Protein AF-A0A370DW30-F1 (afdb_monomer_lite)

Sequence (148 aa):
MGHLALRTNNAAFVLSELLGAKDVHIAKQKVEATVPLAAPVSGVTETQFETVARLHNLFQTHASGRGSFAMAAIYAGLVNEGSMLIKKSQGDAKFPRLSYNHWVSIEKFDLTTNNVELLIWTWAKFWRVRVDKNVFLSYVQDVIFGHF

Structure (mmCIF, N/CA/C/O backbone):
data_AF-A0A370DW30-F1
#
_entry.id   AF-A0A370DW30-F1
#
loop_
_atom_site.group_PDB
_atom_site.id
_atom_site.type_symbol
_atom_site.label_atom_id
_atom_site.label_alt_id
_atom_site.label_comp_id
_atom_site.label_asym_id
_atom_site.label_entity_id
_atom_site.label_seq_id
_atom_site.pdbx_PDB_ins_code
_atom_site.Cartn_x
_atom_site.Cartn_y
_atom_site.Cartn_z
_atom_site.occupancy
_atom_site.B_iso_or_equiv
_atom_site.auth_seq_id
_atom_site.auth_comp_id
_atom_site.auth_asym_id
_atom_site.auth_atom_id
_atom_site.pdbx_PDB_model_num
ATOM 1 N N . MET A 1 1 ? -9.392 9.488 -20.873 1.00 33.97 1 MET A N 1
ATOM 2 C CA . MET A 1 1 ? -8.675 9.424 -19.577 1.00 33.97 1 MET A CA 1
ATOM 3 C C . MET A 1 1 ? -9.648 9.261 -18.390 1.00 33.97 1 MET A C 1
ATOM 5 O O . MET A 1 1 ? -9.493 9.939 -17.390 1.00 33.97 1 MET A O 1
ATOM 9 N N . GLY A 1 2 ? -10.646 8.363 -18.466 1.00 32.75 2 GLY A N 1
ATOM 10 C CA . GLY A 1 2 ? -11.715 8.246 -17.448 1.00 32.75 2 GLY A CA 1
ATOM 11 C C . GLY A 1 2 ? -11.771 6.916 -16.683 1.00 32.75 2 GLY A C 1
ATOM 12 O O . GLY A 1 2 ? -12.708 6.685 -15.935 1.00 32.75 2 GLY A O 1
ATOM 13 N N . HIS A 1 3 ? -10.800 6.015 -16.868 1.00 43.47 3 HIS A N 1
ATOM 14 C CA . HIS A 1 3 ? -10.917 4.619 -16.413 1.00 43.47 3 HIS A CA 1
ATOM 15 C C . HIS A 1 3 ? -10.172 4.284 -15.117 1.00 43.47 3 HIS A C 1
ATOM 17 O O . HIS A 1 3 ? -10.233 3.138 -14.687 1.00 43.47 3 HIS A O 1
ATOM 23 N N . LEU A 1 4 ? -9.429 5.221 -14.520 1.00 47.34 4 LEU A N 1
ATOM 24 C CA . LEU A 1 4 ? -8.482 4.891 -13.449 1.00 47.34 4 LEU A CA 1
ATOM 25 C C . LEU A 1 4 ? -9.073 4.977 -12.054 1.00 47.34 4 LEU A C 1
ATOM 27 O O . LEU A 1 4 ? -8.997 4.009 -11.315 1.00 47.34 4 LEU A O 1
ATOM 31 N N . ALA A 1 5 ? -9.731 6.071 -11.706 1.00 44.62 5 ALA A N 1
ATOM 32 C CA . ALA A 1 5 ? -10.282 6.190 -10.363 1.00 44.62 5 ALA A CA 1
ATOM 33 C C . ALA A 1 5 ? -11.663 5.513 -10.206 1.00 44.62 5 ALA A C 1
ATOM 35 O O . ALA A 1 5 ? -12.078 5.219 -9.090 1.00 44.62 5 ALA A O 1
ATOM 36 N N . LEU A 1 6 ? -12.273 5.066 -11.317 1.00 49.78 6 LEU A N 1
ATOM 37 C CA . LEU A 1 6 ? -13.244 3.963 -11.282 1.00 49.78 6 LEU A CA 1
ATOM 38 C C . LEU A 1 6 ? -12.614 2.672 -10.720 1.00 49.78 6 LEU A C 1
ATOM 40 O O . LEU A 1 6 ? -13.305 1.913 -10.061 1.00 49.78 6 LEU A O 1
ATOM 44 N N . ARG A 1 7 ? -11.309 2.409 -10.915 1.00 68.12 7 ARG A N 1
ATOM 45 C CA . ARG A 1 7 ? -10.660 1.179 -10.413 1.00 68.12 7 ARG A CA 1
ATOM 46 C C . ARG A 1 7 ? -10.389 1.215 -8.914 1.00 68.12 7 ARG A C 1
ATOM 48 O O . ARG A 1 7 ? -10.607 0.194 -8.278 1.00 68.12 7 ARG A O 1
ATOM 55 N N . THR A 1 8 ? -9.938 2.339 -8.355 1.00 75.75 8 THR A N 1
ATOM 56 C CA . THR A 1 8 ? -9.682 2.471 -6.904 1.00 75.75 8 THR A CA 1
ATOM 57 C C . THR A 1 8 ? -10.975 2.331 -6.112 1.00 75.75 8 THR A C 1
ATOM 59 O O . THR A 1 8 ? -11.050 1.511 -5.202 1.00 75.75 8 THR A O 1
ATOM 62 N N . ASN A 1 9 ? -12.028 3.035 -6.529 1.00 73.31 9 ASN A N 1
ATOM 63 C CA . ASN A 1 9 ? -13.334 2.919 -5.892 1.00 73.31 9 ASN A CA 1
ATOM 64 C C . ASN A 1 9 ? -13.953 1.525 -6.070 1.00 73.31 9 ASN A C 1
ATOM 66 O O . ASN A 1 9 ? -14.485 0.976 -5.112 1.00 73.31 9 ASN A O 1
ATOM 70 N N . ASN A 1 10 ? -13.841 0.914 -7.257 1.00 77.00 10 ASN A N 1
ATOM 71 C CA . ASN A 1 10 ? -14.325 -0.454 -7.460 1.00 77.00 10 ASN A CA 1
ATOM 72 C C . ASN A 1 10 ? -13.538 -1.467 -6.621 1.00 77.00 10 ASN A C 1
ATOM 74 O O . ASN A 1 10 ? -14.132 -2.399 -6.096 1.00 77.00 10 ASN A O 1
ATOM 78 N N . ALA A 1 11 ? -12.220 -1.303 -6.479 1.00 80.38 11 ALA A N 1
ATOM 79 C CA . ALA A 1 11 ? -11.411 -2.173 -5.629 1.00 80.38 11 ALA A CA 1
ATOM 80 C C . ALA A 1 11 ? -11.811 -2.028 -4.155 1.00 80.38 11 ALA A C 1
ATOM 82 O O . ALA A 1 11 ? -12.009 -3.038 -3.488 1.00 80.38 11 ALA A O 1
ATOM 83 N N . ALA A 1 12 ? -12.005 -0.796 -3.674 1.00 81.56 12 ALA A N 1
ATOM 84 C CA . ALA A 1 12 ? -12.498 -0.539 -2.323 1.00 81.56 12 ALA A CA 1
ATOM 85 C C . ALA A 1 12 ? -13.885 -1.163 -2.093 1.00 81.56 12 ALA A C 1
ATOM 87 O O . ALA A 1 12 ? -14.073 -1.858 -1.101 1.00 81.56 12 ALA A O 1
ATOM 88 N N . PHE A 1 13 ? -14.809 -1.006 -3.048 1.00 80.88 13 PHE A N 1
ATOM 89 C CA . PHE A 1 13 ? -16.136 -1.626 -3.010 1.00 80.88 13 PHE A CA 1
ATOM 90 C C . PHE A 1 13 ? -16.068 -3.157 -2.987 1.00 80.88 13 PHE A C 1
ATOM 92 O O . PHE A 1 13 ? -16.753 -3.794 -2.199 1.00 80.88 13 PHE A O 1
ATOM 99 N N . VAL A 1 14 ? -15.241 -3.775 -3.837 1.00 82.75 14 VAL A N 1
ATOM 100 C CA . VAL A 1 14 ? -15.070 -5.237 -3.843 1.00 82.75 14 VAL A CA 1
ATOM 101 C C . VAL A 1 14 ? -14.538 -5.711 -2.491 1.00 82.75 14 VAL A C 1
ATOM 103 O O . VAL A 1 14 ? -15.033 -6.699 -1.956 1.00 82.75 14 VAL A O 1
ATOM 106 N N . LEU A 1 15 ? -13.558 -5.004 -1.925 1.00 84.62 15 LEU A N 1
ATOM 107 C CA . LEU A 1 15 ? -12.998 -5.332 -0.618 1.00 84.62 15 LEU A CA 1
ATOM 108 C C . LEU A 1 15 ? -14.062 -5.231 0.482 1.00 84.62 15 LEU A C 1
ATOM 110 O O . LEU A 1 15 ? -14.205 -6.186 1.240 1.00 84.62 15 LEU A O 1
ATOM 114 N N . SER A 1 16 ? -14.822 -4.134 0.550 1.00 86.25 16 SER A N 1
ATOM 115 C CA . SER A 1 16 ? -15.817 -3.940 1.611 1.00 86.25 16 SER A CA 1
ATOM 116 C C . SER A 1 16 ? -17.074 -4.785 1.413 1.00 86.25 16 SER A C 1
ATOM 118 O O . SER A 1 16 ? -17.407 -5.611 2.258 1.00 86.25 16 SER A O 1
ATOM 120 N N . GLU A 1 17 ? -17.751 -4.628 0.278 1.00 85.12 17 GLU A N 1
ATOM 121 C CA . GLU A 1 17 ? -19.101 -5.156 0.071 1.00 85.12 17 GLU A CA 1
ATOM 122 C C . GLU A 1 17 ? -19.111 -6.625 -0.340 1.00 85.12 17 GLU A C 1
ATOM 124 O O . GLU A 1 17 ? -20.051 -7.348 -0.017 1.00 85.12 17 GLU A O 1
ATOM 129 N N . LEU A 1 18 ? -18.089 -7.083 -1.072 1.00 84.81 18 LEU A N 1
ATOM 130 C CA . LEU A 1 18 ? -18.056 -8.461 -1.575 1.00 84.81 18 LEU A CA 1
ATOM 131 C C . LEU A 1 18 ? -17.189 -9.378 -0.716 1.00 84.81 18 LEU A C 1
ATOM 133 O O . LEU A 1 18 ? -17.524 -10.549 -0.551 1.00 84.81 18 LEU A O 1
ATOM 137 N N . LEU A 1 19 ? -16.071 -8.867 -0.196 1.00 86.00 19 LEU A N 1
ATOM 138 C CA . LEU A 1 19 ? -15.117 -9.655 0.587 1.00 86.00 19 LEU A CA 1
ATOM 139 C C . LEU A 1 19 ? -15.231 -9.417 2.100 1.00 86.00 19 LEU A C 1
ATOM 141 O O . LEU A 1 19 ? -14.585 -10.129 2.866 1.00 86.00 19 LEU A O 1
ATOM 145 N N . GLY A 1 20 ? -16.068 -8.470 2.536 1.00 86.94 20 GLY A N 1
ATOM 146 C CA . GLY A 1 20 ? -16.366 -8.231 3.949 1.00 86.94 20 GLY A CA 1
ATOM 147 C C . GLY A 1 20 ? -15.270 -7.493 4.717 1.00 86.94 20 GLY A C 1
ATOM 148 O O . GLY A 1 20 ? -15.261 -7.551 5.947 1.00 86.94 20 GLY A O 1
ATOM 149 N N . ALA A 1 21 ? -14.350 -6.816 4.023 1.00 86.62 21 ALA A N 1
ATOM 150 C CA . ALA A 1 21 ? -13.361 -5.968 4.672 1.00 86.62 21 ALA A CA 1
ATOM 151 C C . ALA A 1 21 ? -14.042 -4.793 5.383 1.00 86.62 21 ALA A C 1
ATOM 153 O O . ALA A 1 21 ? -14.978 -4.175 4.873 1.00 86.62 21 ALA A O 1
ATOM 154 N N . LYS A 1 22 ? -13.533 -4.450 6.558 1.00 86.06 22 LYS A N 1
ATOM 155 C CA . LYS A 1 22 ? -14.004 -3.333 7.374 1.00 86.06 22 LYS A CA 1
ATOM 156 C C . LYS A 1 22 ? -12.987 -2.204 7.362 1.00 86.06 22 LYS A C 1
ATOM 158 O O . LYS A 1 22 ? -11.807 -2.420 7.074 1.00 86.06 22 LYS A O 1
ATOM 163 N N . ASP A 1 23 ? -13.475 -1.005 7.674 1.00 83.75 23 ASP A N 1
ATOM 164 C CA . ASP A 1 23 ? -12.687 0.228 7.724 1.00 83.75 23 ASP A CA 1
ATOM 165 C C . ASP A 1 23 ? -11.804 0.388 6.477 1.00 83.75 23 ASP A C 1
ATOM 167 O O . ASP A 1 23 ? -10.595 0.601 6.550 1.00 83.75 23 ASP A O 1
ATOM 171 N N . VAL A 1 24 ? -12.414 0.217 5.298 1.00 84.31 24 VAL A N 1
ATOM 172 C CA . VAL A 1 24 ? -11.720 0.387 4.020 1.00 84.31 24 VAL A CA 1
ATOM 173 C C . VAL A 1 24 ? -11.519 1.876 3.758 1.00 84.31 24 VAL A C 1
ATOM 175 O O . VAL A 1 24 ? -12.468 2.646 3.604 1.00 84.31 24 VAL A O 1
ATOM 178 N N . HIS A 1 25 ? -10.259 2.276 3.674 1.00 86.19 25 HIS A N 1
ATOM 179 C CA . HIS A 1 25 ? -9.832 3.658 3.541 1.00 86.19 25 HIS A CA 1
ATOM 180 C C . HIS A 1 25 ? -8.928 3.833 2.325 1.00 86.19 25 HIS A C 1
ATOM 182 O O . HIS A 1 25 ? -8.080 2.988 2.029 1.00 86.19 25 HIS A O 1
ATOM 188 N N . ILE A 1 26 ? -9.088 4.967 1.642 1.00 86.69 26 ILE A N 1
ATOM 189 C CA . ILE A 1 26 ? -8.241 5.352 0.515 1.00 86.69 26 ILE A CA 1
ATOM 190 C C . ILE A 1 26 ? -7.318 6.485 0.963 1.00 86.69 26 ILE A C 1
ATOM 192 O O . ILE A 1 26 ? -7.765 7.554 1.380 1.00 86.69 26 ILE A O 1
ATOM 196 N N . ALA A 1 27 ? -6.014 6.277 0.828 1.00 86.31 27 ALA A N 1
ATOM 197 C CA . ALA A 1 27 ? -5.016 7.327 0.915 1.00 86.31 27 ALA A CA 1
ATOM 198 C C . ALA A 1 27 ? -4.512 7.665 -0.489 1.00 86.31 27 ALA A C 1
ATOM 200 O O . ALA A 1 27 ? -3.919 6.830 -1.170 1.00 86.31 27 ALA A O 1
ATOM 201 N N . LYS A 1 28 ? -4.742 8.900 -0.923 1.00 82.94 28 LYS A N 1
ATOM 202 C CA . LYS A 1 28 ? -4.260 9.426 -2.198 1.00 82.94 28 LYS A CA 1
ATOM 203 C C . LYS A 1 28 ? -2.914 10.089 -1.999 1.00 82.94 28 LYS A C 1
ATOM 205 O O . LYS A 1 28 ? -2.719 10.843 -1.040 1.00 82.94 28 LYS A O 1
ATOM 210 N N . GLN A 1 29 ? -1.980 9.845 -2.907 1.00 77.88 29 GLN A N 1
ATOM 211 C CA . GLN A 1 29 ? -0.743 10.601 -2.860 1.00 77.88 29 GLN A CA 1
ATOM 21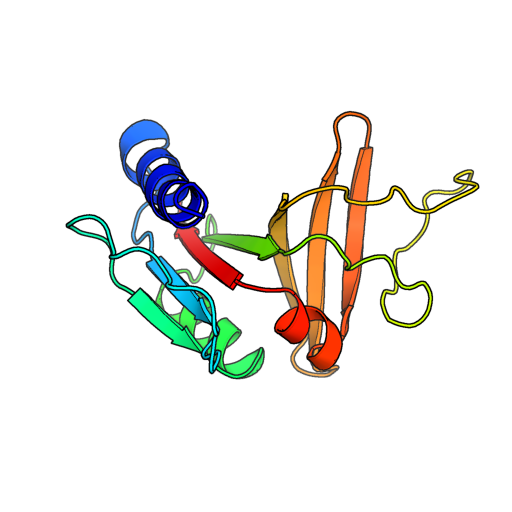2 C C . GLN A 1 29 ? -1.056 12.079 -3.129 1.00 77.88 29 GLN A C 1
ATOM 214 O O . GLN A 1 29 ? -1.788 12.419 -4.060 1.00 77.88 29 GLN A O 1
ATOM 219 N N . LYS A 1 30 ? -0.498 12.976 -2.314 1.00 72.62 30 LYS A N 1
ATOM 220 C CA . LYS A 1 30 ? -0.538 14.410 -2.582 1.00 72.62 30 LYS A CA 1
ATOM 221 C C . LYS A 1 30 ? 0.377 14.702 -3.771 1.00 72.62 30 LYS A C 1
ATOM 223 O O . LYS A 1 30 ? 1.574 14.912 -3.606 1.00 72.62 30 LYS A O 1
ATOM 228 N N . VAL A 1 31 ? -0.196 14.683 -4.967 1.00 62.03 31 VAL A N 1
ATOM 229 C CA . VAL A 1 31 ? 0.480 15.059 -6.211 1.00 62.03 31 VAL A CA 1
ATOM 230 C C . VAL A 1 31 ? -0.097 16.393 -6.682 1.00 62.03 31 VAL A C 1
ATOM 232 O O . VAL A 1 31 ? -1.314 16.573 -6.659 1.00 62.03 31 VAL A O 1
ATOM 235 N N . GLU A 1 32 ? 0.735 17.305 -7.189 1.00 53.50 32 GLU A N 1
ATOM 236 C CA . GLU A 1 32 ? 0.288 18.398 -8.076 1.00 53.50 32 GLU A CA 1
ATOM 237 C C . GLU A 1 32 ? -0.115 17.827 -9.457 1.00 53.50 32 GLU A C 1
ATOM 239 O O . GLU A 1 32 ? 0.407 18.218 -10.500 1.00 53.50 32 GLU A O 1
ATOM 244 N N . ALA A 1 33 ? -0.965 16.796 -9.487 1.00 44.25 33 ALA A N 1
ATOM 245 C CA . ALA A 1 33 ? -1.194 16.005 -10.691 1.00 44.25 33 ALA A CA 1
ATOM 246 C C . ALA A 1 33 ? -1.961 16.788 -11.767 1.00 44.25 33 ALA A C 1
ATOM 248 O O . ALA A 1 33 ? -3.032 17.340 -11.532 1.00 44.25 33 ALA A O 1
A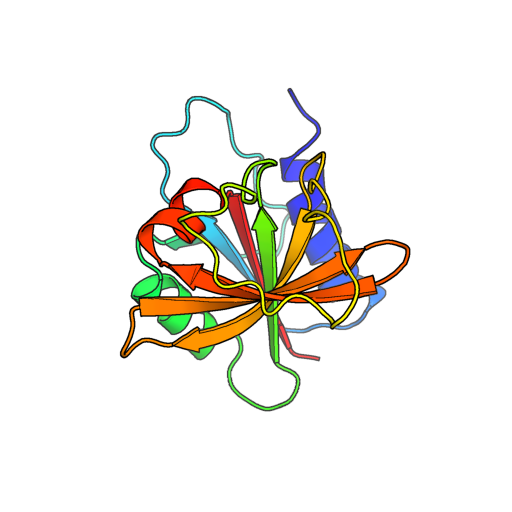TOM 249 N N . THR A 1 34 ? -1.447 16.713 -12.996 1.00 37.59 34 THR A N 1
ATOM 250 C CA . THR A 1 34 ? -2.063 17.181 -14.252 1.00 37.59 34 THR A CA 1
ATOM 251 C C . THR A 1 34 ? -3.216 16.284 -14.730 1.00 37.59 34 THR A C 1
ATOM 253 O O . THR A 1 34 ? -3.874 16.599 -15.720 1.00 37.59 34 THR A O 1
ATOM 256 N N . VAL A 1 35 ? -3.457 15.151 -14.057 1.00 39.81 35 VAL A N 1
ATOM 257 C CA . VAL A 1 35 ? -4.513 14.185 -14.390 1.00 39.81 35 VAL A CA 1
ATOM 258 C C . VAL A 1 35 ? -5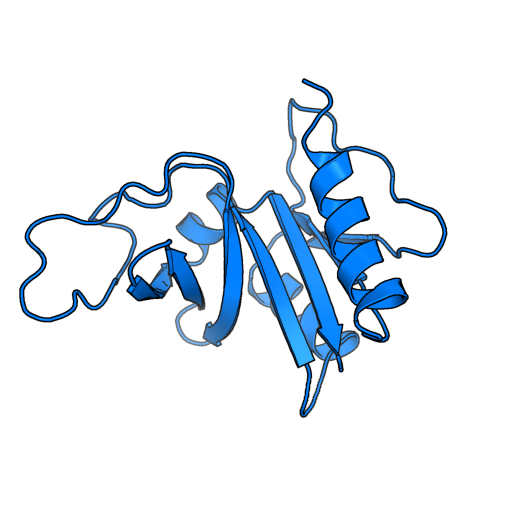.547 14.169 -13.261 1.00 39.81 35 VAL A C 1
ATOM 260 O O . VAL A 1 35 ? -5.179 13.890 -12.119 1.00 39.81 35 VAL A O 1
ATOM 263 N N . PRO A 1 36 ? -6.833 14.443 -13.549 1.00 40.75 36 PRO A N 1
ATOM 264 C CA . PRO A 1 36 ? -7.865 14.484 -12.525 1.00 40.75 36 PRO A CA 1
ATOM 265 C C . PRO A 1 36 ? -8.075 13.105 -11.892 1.00 40.75 36 PRO A C 1
ATOM 267 O O . PRO A 1 36 ? -8.351 12.110 -12.568 1.00 40.75 36 PRO A O 1
ATOM 270 N N . LEU A 1 37 ? -7.957 13.068 -10.568 1.00 46.22 37 LEU A N 1
ATOM 271 C CA . LEU A 1 37 ? -8.367 11.947 -9.728 1.00 46.22 37 LEU A CA 1
ATOM 272 C C . LEU A 1 37 ? -9.907 11.861 -9.772 1.00 46.22 37 LEU A C 1
ATOM 274 O O . LEU A 1 37 ? -10.564 12.900 -9.748 1.00 46.22 37 LEU A O 1
ATOM 278 N N . ALA A 1 38 ? -10.513 10.667 -9.843 1.00 48.53 38 ALA A N 1
ATOM 279 C CA . ALA A 1 38 ? -11.981 10.591 -9.729 1.00 48.53 38 ALA A CA 1
ATOM 280 C C . ALA A 1 38 ? -12.419 10.829 -8.285 1.00 48.53 38 ALA A C 1
ATOM 282 O O . ALA A 1 38 ? -11.659 10.606 -7.335 1.00 48.53 38 ALA A O 1
ATOM 283 N N . ALA A 1 39 ? -13.663 11.284 -8.166 1.00 50.47 39 ALA A N 1
ATOM 284 C CA . ALA A 1 39 ? -14.325 11.509 -6.897 1.00 50.47 39 ALA A CA 1
ATOM 285 C C . ALA A 1 39 ? -14.495 10.190 -6.115 1.00 50.47 39 ALA A C 1
ATOM 287 O O . ALA A 1 39 ? -14.685 9.141 -6.742 1.00 50.47 39 ALA A O 1
ATOM 288 N N . PRO A 1 40 ? -14.448 10.234 -4.775 1.00 51.53 40 PRO A N 1
ATOM 289 C CA . PRO A 1 40 ? -14.786 9.090 -3.936 1.00 51.53 40 PRO A CA 1
ATOM 290 C C . PRO A 1 40 ? -16.213 8.606 -4.200 1.00 51.53 40 PRO A C 1
ATOM 292 O O . PRO A 1 40 ? -17.117 9.405 -4.455 1.00 51.53 40 PRO A O 1
ATOM 295 N N . VAL A 1 41 ? -16.427 7.294 -4.105 1.00 53.94 41 VAL A N 1
ATOM 296 C CA . VAL A 1 41 ? -17.781 6.728 -3.998 1.00 53.94 41 VAL A CA 1
ATOM 297 C C . VAL A 1 41 ? -18.290 6.930 -2.566 1.00 53.94 41 VAL A C 1
ATOM 299 O O . VAL A 1 41 ? -17.508 6.977 -1.617 1.00 53.94 41 VAL A O 1
ATOM 302 N N . SER A 1 42 ? -19.607 7.089 -2.414 1.00 48.69 42 SER A N 1
ATOM 303 C CA . SER A 1 42 ? -20.256 7.318 -1.118 1.00 48.69 42 SER A CA 1
ATOM 304 C C . SER A 1 42 ? -19.846 6.260 -0.086 1.00 48.69 42 SER A C 1
ATOM 306 O O . SER A 1 42 ? -19.836 5.072 -0.395 1.00 48.69 42 SER A O 1
ATOM 308 N N . GLY A 1 43 ? -19.488 6.702 1.123 1.00 54.53 43 GLY A N 1
ATOM 309 C CA . GLY A 1 43 ? -19.021 5.842 2.219 1.00 54.53 43 GLY A CA 1
ATOM 310 C C . GLY A 1 43 ? -17.503 5.646 2.302 1.00 54.53 43 GLY A C 1
ATOM 311 O O . GLY A 1 43 ? -17.018 5.197 3.336 1.00 54.53 43 GLY A O 1
ATOM 312 N N . VAL A 1 44 ? -16.731 6.032 1.280 1.00 60.75 44 VAL A N 1
ATOM 313 C CA . VAL A 1 44 ? -15.268 5.904 1.309 1.00 60.75 44 VAL A CA 1
ATOM 314 C C . VAL A 1 44 ? -14.619 7.199 1.792 1.00 60.75 44 VAL A C 1
ATOM 316 O O . VAL A 1 44 ? -14.809 8.265 1.207 1.00 60.75 44 VAL A O 1
ATOM 319 N N . THR A 1 45 ? -13.830 7.108 2.865 1.00 65.56 45 THR A N 1
ATOM 320 C CA . THR A 1 45 ? -13.089 8.263 3.392 1.00 65.56 45 THR A CA 1
ATOM 321 C C . THR A 1 45 ? -11.742 8.376 2.685 1.00 65.56 45 THR A C 1
ATOM 323 O O . THR A 1 45 ? -10.961 7.420 2.682 1.00 65.56 45 THR A O 1
ATOM 326 N N . GLU A 1 46 ? -11.458 9.548 2.114 1.00 74.75 46 GLU A N 1
ATOM 327 C CA . GLU A 1 46 ? -10.187 9.838 1.447 1.00 74.75 46 GLU A CA 1
ATOM 328 C C . GLU A 1 46 ? -9.270 10.690 2.328 1.00 74.75 46 GLU A C 1
ATOM 330 O O . GLU A 1 46 ? -9.689 11.687 2.917 1.00 74.75 46 GLU A O 1
ATOM 335 N N . THR A 1 47 ? -7.991 10.325 2.377 1.00 81.06 47 THR A N 1
ATOM 336 C CA . THR A 1 47 ? -6.933 11.122 3.014 1.00 81.06 47 THR A CA 1
ATOM 337 C C . THR A 1 47 ? -5.784 11.347 2.043 1.00 81.06 47 THR A C 1
ATOM 339 O O . THR A 1 47 ? -5.608 10.588 1.095 1.00 81.06 47 THR A O 1
ATOM 342 N N . GLN A 1 48 ? -5.001 12.405 2.252 1.00 83.31 48 GLN A N 1
ATOM 343 C CA . GLN A 1 48 ? -3.796 12.656 1.463 1.00 83.31 48 GLN A CA 1
ATOM 344 C C . GLN A 1 48 ? -2.537 12.297 2.251 1.00 83.31 48 GLN A C 1
ATOM 346 O O . GLN A 1 48 ? -2.495 12.460 3.473 1.00 83.31 48 GLN A O 1
ATOM 351 N N . PHE A 1 49 ? -1.498 11.854 1.543 1.00 83.44 49 PHE A N 1
ATOM 352 C CA . PHE A 1 49 ? -0.169 11.641 2.115 1.00 83.44 49 PHE A CA 1
ATOM 353 C C . PHE A 1 49 ? 0.949 12.114 1.182 1.00 83.44 49 PHE A C 1
ATOM 355 O O . PHE A 1 49 ? 0.861 12.008 -0.039 1.00 83.44 49 PHE A O 1
ATOM 362 N N . GLU A 1 50 ? 2.031 12.599 1.779 1.00 83.19 50 GLU A N 1
ATOM 363 C CA . GLU A 1 50 ? 3.200 13.142 1.082 1.00 83.19 50 GLU A CA 1
ATOM 364 C C . GLU A 1 50 ? 4.502 12.383 1.393 1.00 83.19 50 GLU A C 1
ATOM 366 O O . GLU A 1 50 ? 5.496 12.532 0.687 1.00 83.19 50 GLU A O 1
ATOM 371 N N . THR A 1 51 ? 4.504 11.525 2.420 1.00 83.38 51 THR A N 1
ATOM 372 C CA . THR A 1 51 ? 5.655 10.683 2.785 1.00 83.38 51 THR A CA 1
ATOM 373 C C . THR A 1 51 ? 5.239 9.254 3.128 1.00 83.38 51 THR A C 1
ATOM 375 O O . THR A 1 51 ? 4.108 9.004 3.543 1.00 83.38 51 THR A O 1
ATOM 378 N N . VAL A 1 52 ? 6.185 8.311 3.034 1.00 83.12 52 VAL A N 1
ATOM 379 C CA . VAL A 1 52 ? 5.992 6.921 3.493 1.00 83.12 52 VAL A CA 1
ATOM 380 C C . VAL A 1 52 ? 5.678 6.863 4.991 1.00 83.12 52 VAL A C 1
ATOM 382 O O . VAL A 1 52 ? 4.832 6.080 5.400 1.00 83.12 52 VAL A O 1
ATOM 385 N N . ALA A 1 53 ? 6.298 7.719 5.810 1.00 86.38 53 ALA A N 1
ATOM 386 C CA . ALA A 1 53 ? 6.000 7.795 7.240 1.00 86.38 53 ALA A CA 1
ATOM 387 C C . ALA A 1 53 ? 4.557 8.261 7.497 1.00 86.38 53 ALA A C 1
ATOM 389 O O . ALA A 1 53 ? 3.863 7.687 8.334 1.00 86.38 53 ALA A O 1
ATOM 390 N N . ARG A 1 54 ? 4.073 9.257 6.740 1.00 88.19 54 ARG A N 1
ATOM 391 C CA . ARG A 1 54 ? 2.678 9.706 6.831 1.00 88.19 54 ARG A CA 1
ATOM 392 C C . ARG A 1 54 ? 1.710 8.612 6.387 1.00 88.19 54 ARG A C 1
ATOM 394 O O . ARG A 1 54 ? 0.733 8.371 7.087 1.00 88.19 54 ARG A O 1
ATOM 401 N N . LEU A 1 55 ? 2.015 7.922 5.287 1.00 88.38 55 LEU A N 1
ATOM 402 C CA . LEU A 1 55 ? 1.241 6.772 4.817 1.00 88.38 55 LEU A CA 1
ATOM 403 C C . LEU A 1 55 ? 1.198 5.647 5.859 1.00 88.38 55 LEU A C 1
ATOM 405 O O . LEU A 1 55 ? 0.130 5.121 6.146 1.00 88.38 55 LEU A O 1
ATOM 409 N N . HIS A 1 56 ? 2.337 5.312 6.466 1.00 90.06 56 HIS A N 1
ATOM 410 C CA . HIS A 1 56 ? 2.404 4.318 7.533 1.00 90.06 56 HIS A CA 1
ATOM 411 C C . HIS A 1 56 ? 1.557 4.727 8.743 1.00 90.06 56 HIS A C 1
ATOM 413 O O . HIS A 1 56 ? 0.833 3.904 9.290 1.00 90.06 56 HIS A O 1
ATOM 419 N N . ASN A 1 57 ? 1.597 5.998 9.148 1.00 91.62 57 ASN A N 1
ATOM 420 C CA . ASN A 1 57 ? 0.779 6.482 10.261 1.00 91.62 57 ASN A CA 1
ATOM 421 C C . ASN A 1 57 ? -0.721 6.386 9.954 1.00 91.62 57 ASN A C 1
ATOM 423 O O . ASN A 1 57 ? -1.491 5.989 10.825 1.00 91.62 57 ASN A O 1
ATOM 427 N N . LEU A 1 58 ? -1.133 6.699 8.721 1.00 89.69 58 LEU A N 1
ATOM 428 C CA . LEU A 1 58 ? -2.510 6.477 8.271 1.00 89.69 58 LEU A CA 1
ATOM 429 C C . LEU A 1 58 ? -2.870 4.988 8.337 1.00 89.69 58 LEU A C 1
ATOM 431 O O . LEU A 1 58 ? -3.877 4.639 8.945 1.00 89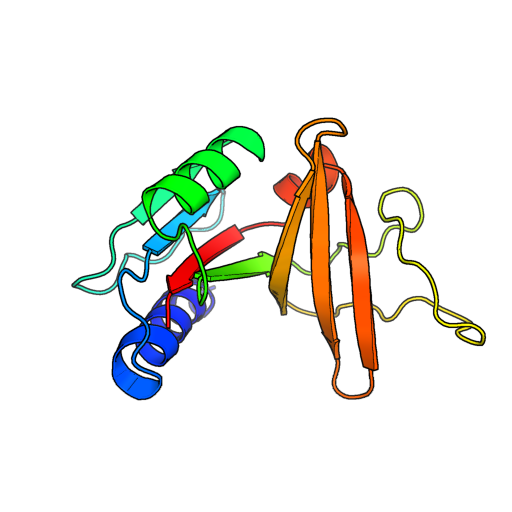.69 58 LEU A O 1
ATOM 435 N N . PHE A 1 59 ? -2.010 4.109 7.816 1.00 89.75 59 PHE A N 1
ATOM 436 C CA . PHE A 1 59 ? -2.211 2.662 7.897 1.00 89.75 59 PHE A CA 1
ATOM 437 C C . PHE A 1 59 ? -2.393 2.183 9.346 1.00 89.75 59 PHE A C 1
ATOM 439 O O . PHE A 1 59 ? -3.361 1.496 9.640 1.00 89.75 59 PHE A O 1
ATOM 446 N N . GLN A 1 60 ? -1.535 2.605 10.279 1.00 90.75 60 GLN A N 1
ATOM 447 C CA . GLN A 1 60 ? -1.663 2.233 11.696 1.00 90.75 60 GLN A CA 1
ATOM 448 C C . GLN A 1 60 ? -2.934 2.785 12.355 1.00 90.75 60 GLN A C 1
ATOM 450 O O . GLN A 1 60 ? -3.498 2.146 13.240 1.00 90.75 60 GLN A O 1
ATOM 455 N N . THR A 1 61 ? -3.388 3.963 11.929 1.00 89.19 61 THR A N 1
ATOM 456 C CA . THR A 1 61 ? -4.593 4.604 12.478 1.00 89.19 61 THR A CA 1
ATOM 457 C C . THR A 1 61 ? -5.860 3.857 12.072 1.00 89.19 61 THR A C 1
ATOM 459 O O . THR A 1 61 ? -6.790 3.748 12.863 1.00 89.19 61 THR A O 1
ATOM 462 N N . HIS A 1 62 ? -5.888 3.346 10.844 1.00 83.81 62 HIS A N 1
ATOM 463 C CA . HIS A 1 62 ? -7.098 2.821 10.213 1.00 83.81 62 HIS A CA 1
ATOM 464 C C . HIS A 1 62 ? -7.124 1.294 10.075 1.00 83.81 62 HIS A C 1
ATOM 466 O O . HIS A 1 62 ? -8.185 0.705 9.912 1.00 83.81 62 HIS A O 1
ATOM 472 N N . ALA A 1 63 ? -5.963 0.646 10.115 1.00 83.56 63 ALA A N 1
ATOM 473 C CA . ALA A 1 63 ? -5.804 -0.779 9.867 1.00 83.56 63 ALA A CA 1
ATOM 474 C C . ALA A 1 63 ? -4.630 -1.343 10.690 1.00 83.56 63 ALA A C 1
ATOM 476 O O . ALA A 1 63 ? -3.668 -1.883 10.142 1.00 83.56 63 ALA A O 1
ATOM 477 N N . SER A 1 64 ? -4.694 -1.258 12.023 1.00 79.69 64 SER A N 1
ATOM 478 C CA . SER A 1 64 ? -3.717 -1.916 12.908 1.00 79.69 64 SER A CA 1
ATOM 479 C C . SER A 1 64 ? -4.183 -3.304 13.361 1.00 79.69 64 SER A C 1
ATOM 481 O O . SER A 1 64 ? -5.357 -3.530 13.636 1.00 79.69 64 SER A O 1
ATOM 483 N N . GLY A 1 65 ? -3.237 -4.242 13.468 1.00 80.75 65 GLY A N 1
ATOM 484 C CA . GLY A 1 65 ? -3.484 -5.575 14.019 1.00 80.75 65 GLY A CA 1
ATOM 485 C C . GLY A 1 65 ? -3.497 -6.709 12.993 1.00 80.75 65 GLY A C 1
ATOM 486 O O . GLY A 1 65 ? -2.999 -6.600 11.873 1.00 80.75 65 GLY A O 1
ATOM 487 N N . ARG A 1 66 ? -3.992 -7.868 13.432 1.00 83.25 66 ARG A N 1
ATOM 488 C CA . ARG A 1 66 ? -4.064 -9.083 12.613 1.00 83.25 66 ARG A CA 1
ATOM 489 C C . ARG A 1 66 ? -5.228 -8.961 11.629 1.00 83.25 66 ARG A C 1
ATOM 491 O O . ARG A 1 66 ? -6.315 -8.599 12.046 1.00 83.25 66 ARG A O 1
ATOM 498 N N . GLY A 1 67 ? -5.001 -9.322 10.366 1.00 85.00 67 GLY A N 1
ATOM 499 C CA . GLY A 1 67 ? -6.019 -9.227 9.308 1.00 85.00 67 GLY A CA 1
ATOM 500 C C . GLY A 1 67 ? -5.970 -7.919 8.514 1.00 85.00 67 GLY A C 1
ATOM 501 O O . GLY A 1 67 ? -6.646 -7.809 7.494 1.00 85.00 67 GLY A O 1
ATOM 502 N N . SER A 1 68 ? -5.135 -6.960 8.925 1.00 91.19 68 SER A N 1
ATOM 503 C CA . SER A 1 68 ? -4.910 -5.720 8.186 1.00 91.19 68 SER A CA 1
ATOM 504 C C . SER A 1 68 ? -4.198 -5.944 6.856 1.00 91.19 68 SER A C 1
ATOM 506 O O . SER A 1 68 ? -3.274 -6.754 6.760 1.00 91.19 68 SER A O 1
ATOM 508 N N . PHE A 1 69 ? -4.568 -5.157 5.850 1.00 90.81 69 PHE A N 1
ATOM 509 C CA . PHE A 1 69 ? -3.921 -5.147 4.544 1.00 90.81 69 PHE A CA 1
ATOM 510 C C . PHE A 1 69 ? -3.711 -3.722 4.037 1.00 90.81 69 PHE A C 1
ATOM 512 O O . PHE A 1 69 ? -4.459 -2.802 4.369 1.00 90.81 69 PHE A O 1
ATOM 519 N N . ALA A 1 70 ? -2.713 -3.559 3.173 1.00 90.19 70 ALA A N 1
ATOM 520 C CA . ALA A 1 70 ? -2.527 -2.363 2.369 1.00 90.19 70 ALA A CA 1
ATOM 521 C C . ALA A 1 70 ? -2.207 -2.758 0.923 1.00 90.19 70 ALA A C 1
ATOM 523 O O . ALA A 1 70 ? -1.419 -3.672 0.671 1.00 90.19 70 ALA A O 1
ATOM 524 N N . MET A 1 71 ? -2.821 -2.071 -0.034 1.00 88.06 71 MET A N 1
ATOM 525 C CA . MET A 1 71 ? -2.638 -2.288 -1.465 1.00 88.06 71 MET A CA 1
ATOM 526 C C . MET A 1 71 ? -2.391 -0.957 -2.163 1.00 88.06 71 MET A C 1
ATOM 528 O O . MET A 1 71 ? -3.182 -0.033 -2.020 1.00 88.06 71 MET A O 1
ATOM 532 N N . ALA A 1 72 ? -1.314 -0.858 -2.936 1.00 82.88 72 ALA A N 1
ATOM 533 C CA . ALA A 1 72 ? -0.998 0.332 -3.716 1.00 82.88 72 ALA A CA 1
ATOM 534 C C . ALA A 1 72 ? -1.351 0.134 -5.189 1.00 82.88 72 ALA A C 1
ATOM 536 O O . ALA A 1 72 ? -0.992 -0.882 -5.789 1.00 82.88 72 ALA A O 1
ATOM 537 N N . ALA A 1 73 ? -1.988 1.141 -5.778 1.00 79.62 73 ALA A N 1
ATOM 538 C CA . ALA A 1 73 ? -2.046 1.319 -7.216 1.00 79.62 73 ALA A CA 1
ATOM 539 C C . ALA A 1 73 ? -0.745 1.984 -7.667 1.00 79.62 73 ALA A C 1
ATOM 541 O O . ALA A 1 73 ? -0.490 3.150 -7.354 1.00 79.62 73 ALA A O 1
ATOM 542 N N . ILE A 1 74 ? 0.075 1.237 -8.402 1.00 73.88 74 ILE A N 1
ATOM 543 C CA . ILE A 1 74 ? 1.342 1.729 -8.945 1.00 73.88 74 ILE A CA 1
ATOM 544 C C . ILE A 1 74 ? 1.232 1.981 -10.452 1.00 73.88 74 ILE A C 1
ATOM 546 O O . ILE A 1 74 ? 0.693 1.153 -11.193 1.00 73.88 74 ILE A O 1
ATOM 550 N N . TYR A 1 75 ? 1.763 3.111 -10.915 1.00 67.62 75 TYR A N 1
ATOM 551 C CA . TYR A 1 75 ? 1.944 3.402 -12.333 1.00 67.62 75 TYR A CA 1
ATOM 552 C C . TYR A 1 75 ? 3.050 2.522 -12.925 1.00 67.62 75 TYR A C 1
ATOM 554 O O . TYR A 1 75 ? 4.053 2.218 -12.275 1.00 67.62 75 TYR A O 1
ATOM 562 N N . ALA A 1 76 ? 2.865 2.109 -14.181 1.00 52.53 76 ALA A N 1
ATOM 563 C CA . ALA A 1 76 ? 3.854 1.323 -14.914 1.00 52.53 76 ALA A CA 1
ATOM 564 C C . ALA A 1 76 ? 5.222 2.032 -14.900 1.00 52.53 76 ALA A C 1
ATOM 566 O O . ALA A 1 76 ? 5.323 3.162 -15.369 1.00 52.53 76 ALA A O 1
ATOM 567 N N . GLY A 1 77 ? 6.274 1.383 -14.383 1.00 56.16 77 GLY A N 1
ATOM 568 C CA . GLY A 1 77 ? 7.614 1.991 -14.388 1.00 56.16 77 GLY A CA 1
ATOM 569 C C . GLY A 1 77 ? 8.557 1.667 -13.233 1.00 56.16 77 GLY A C 1
ATOM 570 O O . GLY A 1 77 ? 9.706 2.085 -13.285 1.00 56.16 77 GLY A O 1
ATOM 571 N N . LEU A 1 78 ? 8.156 0.869 -12.240 1.00 56.03 78 LEU A N 1
ATOM 572 C CA . LEU A 1 78 ? 9.043 0.499 -11.122 1.00 56.03 78 LEU A CA 1
ATOM 573 C C . LEU A 1 78 ? 10.335 -0.250 -11.535 1.00 56.03 78 LEU A C 1
ATOM 575 O O . LEU A 1 78 ? 11.264 -0.382 -10.744 1.00 56.03 78 LEU A O 1
ATOM 579 N N . VAL A 1 79 ? 10.433 -0.730 -12.777 1.00 51.12 79 VAL A N 1
ATOM 580 C CA . VAL A 1 79 ? 11.524 -1.589 -13.267 1.00 51.12 79 VAL A CA 1
ATOM 581 C C . VAL A 1 79 ? 12.706 -0.771 -13.795 1.00 51.12 79 VAL A C 1
ATOM 583 O O . VAL A 1 79 ? 13.104 -0.923 -14.948 1.00 51.12 79 VAL A O 1
ATOM 586 N N . ASN A 1 80 ? 13.271 0.104 -12.964 1.00 51.56 80 ASN A N 1
ATOM 587 C CA . ASN A 1 80 ? 14.616 0.619 -13.208 1.00 51.56 80 ASN A CA 1
ATOM 588 C C . ASN A 1 80 ? 15.576 -0.103 -12.254 1.00 51.56 80 ASN A C 1
ATOM 590 O O . ASN A 1 80 ? 15.398 -0.064 -11.036 1.00 51.56 80 ASN A O 1
ATOM 594 N N . GLU A 1 81 ? 16.552 -0.825 -12.809 1.00 49.88 81 GLU A N 1
ATOM 595 C CA . GLU A 1 81 ? 17.370 -1.817 -12.086 1.00 49.88 81 GLU A CA 1
ATOM 596 C C . GLU A 1 81 ? 18.201 -1.227 -10.929 1.00 49.88 81 GLU A C 1
ATOM 598 O O . GLU A 1 81 ? 18.663 -1.975 -10.073 1.00 49.88 81 GLU A O 1
ATOM 603 N N . GLY A 1 82 ? 18.354 0.101 -10.859 1.00 51.31 82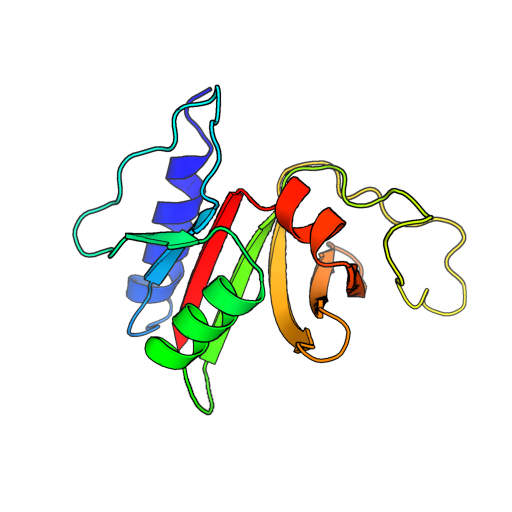 GLY A N 1
ATOM 604 C CA . GLY A 1 82 ? 19.085 0.792 -9.789 1.00 51.31 82 GLY A CA 1
ATOM 605 C C . GLY A 1 82 ? 18.260 1.178 -8.555 1.00 51.31 82 GLY A C 1
ATOM 606 O O . GLY A 1 82 ? 18.846 1.497 -7.529 1.00 51.31 82 GLY A O 1
ATOM 607 N N . SER A 1 83 ? 16.925 1.163 -8.633 1.00 49.56 83 SER A N 1
ATOM 608 C CA . SER A 1 83 ? 16.033 1.718 -7.596 1.00 49.56 83 SER A CA 1
ATOM 609 C C . SER A 1 83 ? 15.188 0.682 -6.848 1.00 49.56 83 SER A C 1
ATOM 611 O O . SER A 1 83 ? 14.384 1.033 -5.983 1.00 49.56 83 SER A O 1
ATOM 613 N N . MET A 1 84 ? 15.328 -0.598 -7.199 1.00 53.12 84 MET A N 1
ATOM 614 C CA . MET A 1 84 ? 14.610 -1.688 -6.548 1.00 53.12 84 MET A CA 1
ATOM 615 C C . MET A 1 84 ? 15.544 -2.841 -6.222 1.00 53.12 84 MET A C 1
ATOM 617 O O . MET A 1 84 ? 16.133 -3.462 -7.107 1.00 53.12 84 MET A O 1
ATOM 621 N N . LEU A 1 85 ? 15.587 -3.207 -4.946 1.00 51.31 85 LEU A N 1
ATOM 622 C CA . LEU A 1 85 ? 16.170 -4.467 -4.516 1.00 51.31 85 LEU A CA 1
ATOM 623 C C . LEU A 1 85 ? 15.092 -5.545 -4.644 1.00 51.31 85 LEU A C 1
ATOM 625 O O . LEU A 1 85 ? 14.415 -5.915 -3.683 1.00 51.31 85 LEU A O 1
ATOM 629 N N . ILE A 1 86 ? 14.910 -6.052 -5.862 1.00 52.44 86 ILE A N 1
ATOM 630 C CA . ILE A 1 86 ? 14.199 -7.312 -6.071 1.00 52.44 86 ILE A CA 1
ATOM 631 C C . ILE A 1 86 ? 15.205 -8.431 -5.791 1.00 52.44 86 ILE A C 1
ATOM 633 O O . ILE A 1 86 ? 16.185 -8.586 -6.525 1.00 52.44 86 ILE A O 1
ATOM 637 N N . LYS A 1 87 ? 14.962 -9.264 -4.775 1.00 51.53 87 LYS A N 1
ATOM 638 C CA . LYS A 1 87 ? 15.663 -10.552 -4.688 1.00 51.53 87 LYS A CA 1
ATOM 639 C C . LYS A 1 87 ? 15.181 -11.411 -5.861 1.00 51.53 87 LYS A C 1
ATOM 641 O O . LYS A 1 87 ? 14.095 -11.980 -5.791 1.00 51.53 87 LYS A O 1
ATOM 646 N N . LYS A 1 88 ? 15.944 -11.450 -6.963 1.00 50.12 88 LYS A N 1
ATOM 647 C CA . LYS A 1 88 ? 15.665 -12.351 -8.094 1.00 50.12 88 LYS A CA 1
ATOM 648 C C . LYS A 1 88 ? 15.573 -13.778 -7.555 1.00 50.12 88 LYS A C 1
ATOM 650 O O . LYS A 1 88 ? 16.442 -14.199 -6.790 1.00 50.12 88 LYS A O 1
ATOM 655 N N . SER A 1 89 ? 14.539 -14.518 -7.951 1.00 50.62 89 SER A N 1
ATOM 656 C CA . SER A 1 89 ? 14.552 -15.963 -7.742 1.00 50.62 89 SER A CA 1
ATOM 657 C C . SER A 1 89 ? 15.719 -16.548 -8.550 1.00 50.62 89 SER A C 1
ATOM 659 O O . SER A 1 89 ? 16.010 -16.063 -9.650 1.00 50.62 89 SER A O 1
ATOM 661 N N . GLN A 1 90 ? 16.462 -17.503 -7.980 1.00 41.72 90 GLN A N 1
ATOM 662 C CA . GLN A 1 90 ? 17.585 -18.139 -8.678 1.00 41.72 90 GLN A CA 1
ATOM 663 C C . GLN A 1 90 ? 17.089 -18.684 -10.030 1.00 41.72 90 GLN A C 1
ATOM 665 O O . GLN A 1 90 ? 16.223 -19.553 -10.058 1.00 41.72 90 GLN A O 1
ATOM 670 N N . GLY A 1 91 ? 17.620 -18.148 -11.137 1.00 47.97 91 GLY A N 1
ATOM 671 C CA . GLY A 1 91 ? 17.306 -18.589 -12.503 1.00 47.97 91 GLY A CA 1
ATOM 672 C C . GLY A 1 91 ? 16.623 -17.562 -13.419 1.00 47.97 91 GLY A C 1
ATOM 673 O O . GLY A 1 91 ? 16.514 -17.821 -14.614 1.00 47.97 91 GLY A O 1
ATOM 674 N N . ASP A 1 92 ? 16.200 -16.392 -12.927 1.00 55.34 92 ASP A N 1
ATOM 675 C CA . ASP A 1 92 ? 15.529 -15.397 -13.783 1.00 55.34 92 ASP A CA 1
ATOM 676 C C . ASP A 1 92 ? 16.507 -14.457 -14.516 1.00 55.34 92 ASP A C 1
ATOM 678 O O . ASP A 1 92 ? 17.217 -13.650 -13.908 1.00 55.34 92 ASP A O 1
ATOM 682 N N . ALA A 1 93 ? 16.501 -14.523 -15.854 1.00 46.69 93 ALA A N 1
ATOM 683 C CA . ALA A 1 93 ? 17.403 -13.757 -16.719 1.00 46.69 93 ALA A CA 1
ATOM 684 C C . ALA A 1 93 ? 17.063 -12.255 -16.817 1.00 46.69 93 ALA A C 1
ATOM 686 O O . ALA A 1 93 ? 17.952 -11.443 -17.068 1.00 46.69 93 ALA A O 1
ATOM 687 N N . LYS A 1 94 ? 15.796 -11.856 -16.620 1.00 54.00 94 LYS A N 1
ATOM 688 C CA . LYS A 1 94 ? 15.328 -10.457 -16.715 1.00 54.00 94 LYS A CA 1
ATOM 689 C C . LYS A 1 94 ? 14.201 -10.182 -15.722 1.00 54.00 94 LYS A C 1
ATOM 691 O O . LYS A 1 94 ? 13.420 -11.079 -15.415 1.00 54.00 94 LYS A O 1
ATOM 696 N N . PHE A 1 95 ? 14.100 -8.942 -15.242 1.00 54.88 95 PHE A N 1
ATOM 697 C CA . PHE A 1 95 ? 12.954 -8.521 -14.438 1.00 54.88 95 PHE A CA 1
ATOM 698 C C . PHE A 1 95 ? 11.682 -8.492 -15.289 1.00 54.88 95 PHE A C 1
ATOM 700 O O . PHE A 1 95 ? 11.723 -7.972 -16.410 1.00 54.88 95 PHE A O 1
ATOM 707 N N . PRO A 1 96 ? 10.546 -9.017 -14.796 1.00 53.84 96 PRO A N 1
ATOM 708 C CA . PRO A 1 96 ? 9.287 -8.849 -15.499 1.00 53.84 96 PRO A CA 1
ATOM 709 C C . PRO A 1 96 ? 8.967 -7.355 -15.557 1.00 53.84 96 PRO A C 1
ATOM 711 O O . PRO A 1 96 ? 8.843 -6.688 -14.530 1.00 53.84 96 PRO A O 1
ATOM 714 N N . ARG A 1 97 ? 8.836 -6.817 -16.773 1.00 52.28 97 ARG A N 1
ATOM 715 C CA . ARG A 1 97 ? 8.224 -5.502 -16.965 1.00 52.28 97 ARG A CA 1
ATOM 716 C C . ARG A 1 97 ? 6.799 -5.583 -16.427 1.00 52.28 97 ARG A C 1
ATOM 718 O O . ARG A 1 97 ? 5.963 -6.261 -17.023 1.00 52.28 97 ARG A O 1
ATOM 725 N N . LEU A 1 98 ? 6.522 -4.865 -15.340 1.00 54.78 98 LEU A N 1
ATOM 726 C CA . LEU A 1 98 ? 5.155 -4.543 -14.936 1.00 54.78 98 LEU A CA 1
ATOM 727 C C . LEU A 1 98 ? 4.622 -3.556 -15.971 1.00 54.78 98 LEU A C 1
ATOM 729 O O . LEU A 1 98 ? 4.803 -2.343 -15.879 1.00 54.78 98 LEU A O 1
ATOM 733 N N . SER A 1 99 ? 4.105 -4.115 -17.057 1.00 43.19 99 SER A N 1
ATOM 734 C CA . SER A 1 99 ? 3.426 -3.368 -18.100 1.00 43.19 99 SER A CA 1
ATOM 735 C C . SER A 1 99 ? 2.023 -3.090 -17.577 1.00 43.19 99 SER A C 1
ATOM 737 O O . SER A 1 99 ? 1.328 -4.030 -17.228 1.00 43.19 99 SER A O 1
ATOM 739 N N . TYR A 1 100 ? 1.619 -1.818 -17.511 1.00 51.41 100 TYR A N 1
ATOM 740 C CA . TYR A 1 100 ? 0.319 -1.326 -17.007 1.00 51.41 100 TYR A CA 1
ATOM 741 C C . TYR A 1 100 ? 0.199 -1.143 -15.483 1.00 51.41 100 TYR A C 1
ATOM 743 O O . TYR A 1 100 ? 1.023 -1.617 -14.710 1.00 51.41 100 TYR A O 1
ATOM 751 N N . ASN A 1 101 ? -0.825 -0.398 -15.052 1.00 59.88 101 ASN A N 1
ATOM 752 C CA . ASN A 1 101 ? -1.079 -0.074 -13.644 1.00 59.88 101 ASN A CA 1
ATOM 753 C C . ASN A 1 101 ? -1.421 -1.344 -12.856 1.00 59.88 101 ASN A C 1
ATOM 755 O O . ASN A 1 101 ? -2.356 -2.052 -13.233 1.00 59.88 101 ASN A O 1
ATOM 759 N N . HIS A 1 102 ? -0.662 -1.637 -11.801 1.00 70.12 102 HIS A N 1
ATOM 760 C CA . HIS A 1 102 ? -0.816 -2.851 -10.994 1.00 70.12 102 HIS A CA 1
ATOM 761 C C . HIS A 1 102 ? -1.295 -2.504 -9.589 1.00 70.12 102 HIS A C 1
ATOM 763 O O . HIS A 1 102 ? -0.864 -1.507 -9.012 1.00 70.12 102 HIS A O 1
ATOM 769 N N . TRP A 1 103 ? -2.151 -3.363 -9.039 1.00 78.31 103 TRP A N 1
ATOM 770 C CA . TRP A 1 103 ? -2.363 -3.425 -7.601 1.00 78.31 103 TRP A CA 1
ATOM 771 C C . TRP A 1 103 ? -1.299 -4.333 -7.002 1.00 78.31 103 TRP A C 1
ATOM 773 O O . TRP A 1 103 ? -1.189 -5.500 -7.376 1.00 78.31 103 TRP A O 1
ATOM 783 N N . VAL A 1 104 ? -0.504 -3.786 -6.093 1.00 80.75 104 VAL A N 1
ATOM 784 C CA . VAL A 1 104 ? 0.517 -4.530 -5.351 1.00 80.75 104 VAL A CA 1
ATOM 785 C C . VAL A 1 104 ? 0.179 -4.490 -3.875 1.00 80.75 104 VAL A C 1
ATOM 787 O O . VAL A 1 104 ? -0.319 -3.478 -3.385 1.00 80.75 104 VAL A O 1
ATOM 790 N N . SER A 1 105 ? 0.441 -5.578 -3.161 1.00 86.69 105 SER A N 1
ATOM 791 C CA . SER A 1 105 ? 0.294 -5.579 -1.709 1.00 86.69 105 SER A CA 1
ATOM 792 C C . SER A 1 105 ? 1.516 -4.911 -1.082 1.00 86.69 105 SER A C 1
ATOM 794 O O . SER A 1 105 ? 2.649 -5.156 -1.503 1.00 86.69 105 SER A O 1
ATOM 796 N N . ILE A 1 106 ? 1.288 -4.040 -0.102 1.00 87.56 106 ILE A N 1
ATOM 797 C CA . ILE A 1 106 ? 2.338 -3.510 0.762 1.00 87.56 106 ILE A CA 1
ATOM 798 C C . ILE A 1 106 ? 2.431 -4.436 1.974 1.00 87.56 106 ILE A C 1
ATOM 800 O O . ILE A 1 106 ? 1.536 -4.462 2.813 1.00 87.56 106 ILE A O 1
ATOM 804 N N . GLU A 1 107 ? 3.530 -5.175 2.069 1.00 87.69 107 GLU A N 1
ATOM 805 C CA . GLU A 1 107 ? 3.752 -6.155 3.139 1.00 87.69 107 GLU A CA 1
ATOM 806 C C . GLU A 1 107 ? 4.369 -5.504 4.377 1.00 87.69 107 GLU A C 1
ATOM 808 O O . GLU A 1 107 ? 4.128 -5.927 5.507 1.00 87.69 107 GLU A O 1
ATOM 813 N N . LYS A 1 108 ? 5.228 -4.498 4.167 1.00 87.50 108 LYS A N 1
ATOM 814 C CA . LYS A 1 108 ? 5.991 -3.880 5.251 1.00 87.50 108 LYS A CA 1
ATOM 815 C C . LYS A 1 108 ? 6.417 -2.457 4.918 1.00 87.50 108 LYS A C 1
ATOM 817 O O . LYS A 1 108 ? 6.918 -2.181 3.830 1.00 87.50 108 LYS A O 1
ATOM 822 N N . PHE A 1 109 ? 6.328 -1.590 5.920 1.00 86.75 109 PHE A N 1
ATOM 823 C CA . PHE A 1 109 ? 6.985 -0.287 5.947 1.00 86.75 109 PHE A CA 1
ATOM 824 C C . PHE A 1 109 ? 8.253 -0.388 6.809 1.00 86.75 109 PHE A C 1
ATOM 826 O O . PHE A 1 109 ? 8.184 -0.722 7.990 1.00 86.75 109 PHE A O 1
ATOM 833 N N . ASP A 1 110 ? 9.423 -0.129 6.232 1.00 86.12 110 ASP A N 1
ATOM 834 C CA . ASP A 1 110 ? 10.698 -0.058 6.949 1.00 86.12 110 ASP A CA 1
ATOM 835 C C . ASP A 1 110 ? 11.054 1.414 7.165 1.00 86.12 110 ASP A C 1
ATOM 837 O O . ASP A 1 110 ? 11.624 2.073 6.299 1.00 86.12 110 ASP A O 1
ATOM 841 N N . LEU A 1 111 ? 10.671 1.955 8.320 1.00 84.75 111 LEU A N 1
ATOM 842 C CA . LEU A 1 111 ? 10.873 3.374 8.625 1.00 84.75 111 LEU A CA 1
ATOM 843 C C . LEU A 1 111 ? 12.340 3.719 8.921 1.00 84.75 111 LEU A C 1
ATOM 845 O O . LEU A 1 111 ? 12.740 4.866 8.742 1.00 84.75 111 LEU A O 1
ATOM 849 N N . THR A 1 112 ? 13.150 2.740 9.336 1.00 85.00 112 THR A N 1
ATOM 850 C CA . THR A 1 112 ? 14.579 2.937 9.624 1.00 85.00 112 THR A CA 1
ATOM 851 C C . THR A 1 112 ? 15.351 3.239 8.346 1.00 85.00 112 THR A C 1
ATOM 853 O O . THR A 1 112 ? 16.162 4.160 8.309 1.00 85.00 112 THR A O 1
ATOM 856 N N . THR A 1 113 ? 15.067 2.489 7.282 1.00 81.19 113 THR A N 1
ATOM 857 C CA . THR A 1 113 ? 15.682 2.689 5.962 1.00 81.19 113 THR A CA 1
ATOM 858 C C . THR A 1 113 ? 14.817 3.523 5.019 1.00 81.19 113 THR A C 1
ATOM 860 O O . THR A 1 113 ? 15.261 3.874 3.934 1.00 81.19 113 THR A O 1
ATOM 863 N N . ASN A 1 114 ? 13.614 3.910 5.456 1.00 79.56 114 ASN A N 1
ATOM 864 C CA . ASN A 1 114 ? 12.580 4.542 4.639 1.00 79.56 114 ASN A CA 1
ATOM 865 C C . ASN A 1 114 ? 12.251 3.748 3.365 1.00 79.56 114 ASN A C 1
ATOM 867 O O . ASN A 1 114 ? 12.114 4.316 2.282 1.00 79.56 114 ASN A O 1
ATOM 871 N N . ASN A 1 115 ? 12.101 2.437 3.504 1.00 83.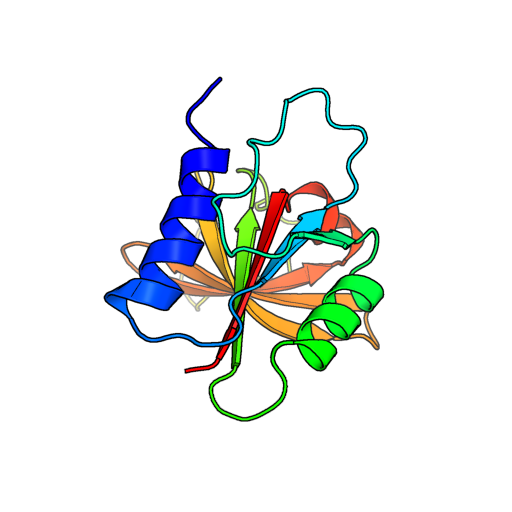50 115 ASN A N 1
ATOM 872 C CA . ASN A 1 115 ? 11.788 1.537 2.406 1.00 83.50 115 ASN A CA 1
ATOM 873 C C . ASN A 1 115 ? 10.389 0.953 2.559 1.00 83.50 115 ASN A C 1
ATOM 875 O O . ASN A 1 115 ? 9.822 0.910 3.652 1.00 83.50 115 ASN A O 1
ATOM 879 N N . VAL A 1 116 ? 9.840 0.473 1.451 1.00 82.88 116 VAL A N 1
ATOM 880 C CA . VAL A 1 116 ? 8.578 -0.266 1.427 1.00 82.88 116 VAL A CA 1
ATOM 881 C C . VAL A 1 116 ? 8.833 -1.625 0.790 1.00 82.88 116 VAL A C 1
ATOM 883 O O . VAL A 1 116 ? 9.483 -1.716 -0.254 1.00 82.88 116 VAL A O 1
ATOM 886 N N . GLU A 1 117 ? 8.357 -2.692 1.429 1.00 84.81 117 GLU A N 1
ATOM 887 C CA . GLU A 1 117 ? 8.357 -4.029 0.840 1.00 84.81 117 GLU A CA 1
ATOM 888 C C . GLU A 1 117 ? 7.004 -4.301 0.188 1.00 84.81 117 GLU A C 1
ATOM 890 O O . GLU A 1 117 ? 5.952 -4.201 0.821 1.00 84.81 117 GLU A O 1
ATOM 895 N N . LEU A 1 118 ? 7.056 -4.639 -1.095 1.00 83.25 118 LEU A N 1
ATOM 896 C CA . LEU A 1 118 ? 5.908 -4.912 -1.940 1.00 83.25 118 LEU A CA 1
ATOM 897 C C . LEU A 1 118 ? 5.869 -6.395 -2.284 1.00 83.25 118 LEU A C 1
ATOM 899 O O . LEU A 1 118 ? 6.895 -6.987 -2.633 1.00 83.25 118 LEU A O 1
ATOM 903 N N . LEU A 1 119 ? 4.673 -6.970 -2.250 1.00 80.62 119 LEU A N 1
ATOM 904 C CA . LEU A 1 119 ? 4.377 -8.254 -2.859 1.00 80.62 119 LEU A CA 1
ATOM 905 C C . LEU A 1 119 ? 3.643 -8.014 -4.176 1.00 80.62 119 LEU A C 1
ATOM 907 O O . LEU A 1 119 ? 2.541 -7.463 -4.223 1.00 80.62 119 LEU A O 1
ATOM 911 N N . ILE A 1 120 ? 4.285 -8.435 -5.259 1.00 75.56 120 ILE A N 1
ATOM 912 C CA . ILE A 1 120 ? 3.796 -8.264 -6.621 1.00 75.56 120 ILE A CA 1
ATOM 913 C C . ILE A 1 120 ? 3.390 -9.626 -7.148 1.00 75.56 120 ILE A C 1
ATOM 915 O O . ILE A 1 120 ? 4.215 -10.540 -7.244 1.00 75.56 120 ILE A O 1
ATOM 919 N N . TRP A 1 121 ? 2.119 -9.751 -7.510 1.00 67.31 121 TRP A N 1
ATOM 920 C CA . TRP A 1 121 ? 1.616 -10.946 -8.158 1.00 67.31 121 TRP A CA 1
ATOM 921 C C . TRP A 1 121 ? 1.614 -10.763 -9.672 1.00 67.31 121 TRP A C 1
ATOM 923 O O . TRP A 1 121 ? 1.091 -9.787 -10.205 1.00 67.31 121 TRP A O 1
ATOM 933 N N . THR A 1 122 ? 2.223 -11.718 -10.362 1.00 63.00 122 THR A N 1
ATOM 934 C CA . THR A 1 122 ? 2.122 -11.872 -11.813 1.00 63.00 122 THR A CA 1
ATOM 935 C C . THR A 1 122 ? 1.434 -13.198 -12.103 1.00 63.00 122 THR A C 1
ATOM 937 O O . THR A 1 122 ? 1.432 -14.089 -11.256 1.00 63.00 122 THR A O 1
ATOM 940 N N . TRP A 1 123 ? 0.916 -13.366 -13.319 1.00 53.53 123 TRP A N 1
ATOM 941 C CA . TRP A 1 123 ? 0.226 -14.588 -13.750 1.00 53.53 123 TRP A CA 1
ATOM 942 C C . TRP A 1 123 ? 1.033 -15.888 -13.543 1.00 53.53 123 TRP A C 1
ATOM 944 O O . TRP A 1 123 ? 0.440 -16.959 -13.496 1.00 53.53 123 TRP A O 1
ATOM 954 N N . ALA A 1 124 ? 2.364 -15.807 -13.405 1.00 55.34 124 ALA A N 1
ATOM 955 C CA . ALA A 1 124 ? 3.243 -16.963 -13.223 1.00 55.34 124 ALA A CA 1
ATOM 956 C C . ALA A 1 124 ? 3.975 -17.016 -11.870 1.00 55.34 124 ALA A C 1
ATOM 958 O O . ALA A 1 124 ? 4.387 -18.094 -11.446 1.00 55.34 124 ALA A O 1
ATOM 959 N N . LYS A 1 125 ? 4.232 -15.870 -11.225 1.00 65.69 125 LYS A N 1
ATOM 960 C CA . LYS A 1 125 ? 5.164 -15.773 -10.086 1.00 65.69 125 LYS A CA 1
ATOM 961 C C . LYS A 1 125 ? 4.779 -14.672 -9.103 1.00 65.69 125 LYS A C 1
ATOM 963 O O . LYS A 1 125 ? 4.237 -13.635 -9.494 1.00 65.69 125 LYS A O 1
ATOM 968 N N . PHE A 1 126 ? 5.158 -14.873 -7.845 1.00 68.62 126 PHE A N 1
ATOM 969 C CA . PHE A 1 126 ? 5.180 -13.829 -6.824 1.00 68.62 126 PHE A CA 1
ATOM 970 C C . PHE A 1 126 ? 6.579 -13.233 -6.709 1.00 68.62 126 PHE A C 1
ATOM 972 O O . PHE A 1 126 ? 7.576 -13.956 -6.740 1.00 68.62 126 PHE A O 1
ATOM 979 N N . TRP A 1 127 ? 6.642 -11.919 -6.526 1.00 71.12 127 TRP A N 1
ATOM 980 C CA . TRP A 1 127 ? 7.886 -11.191 -6.320 1.00 71.12 127 TRP A CA 1
ATOM 981 C C . TRP A 1 127 ? 7.785 -10.380 -5.042 1.00 71.12 127 TRP A C 1
ATOM 983 O O . TRP A 1 127 ? 6.879 -9.560 -4.907 1.00 71.12 127 TRP A O 1
ATOM 993 N N . ARG A 1 128 ? 8.731 -10.583 -4.122 1.00 77.50 128 ARG A N 1
ATOM 994 C CA . ARG A 1 128 ? 8.919 -9.683 -2.985 1.00 77.50 128 ARG A CA 1
ATOM 995 C C . ARG A 1 128 ? 10.009 -8.683 -3.332 1.00 77.50 128 ARG A C 1
ATOM 997 O O . ARG A 1 128 ? 11.142 -9.064 -3.634 1.00 77.50 128 ARG A O 1
ATOM 1004 N N . VAL A 1 129 ? 9.648 -7.411 -3.304 1.00 75.88 129 VAL A N 1
ATOM 1005 C CA . VAL A 1 129 ? 10.489 -6.319 -3.779 1.00 75.88 129 VAL A CA 1
ATOM 1006 C C . VAL A 1 129 ? 10.636 -5.289 -2.683 1.00 75.88 129 VAL A C 1
ATOM 1008 O O . VAL A 1 129 ? 9.639 -4.853 -2.123 1.00 75.88 129 VAL A O 1
ATOM 1011 N N . ARG A 1 130 ? 11.866 -4.868 -2.399 1.00 79.75 130 ARG A N 1
ATOM 1012 C CA . ARG A 1 130 ? 12.112 -3.696 -1.562 1.00 79.75 130 ARG A CA 1
ATOM 1013 C C . ARG A 1 130 ? 12.343 -2.480 -2.453 1.00 79.75 130 ARG A C 1
ATOM 1015 O O . ARG A 1 130 ? 13.182 -2.532 -3.353 1.00 79.75 130 ARG A O 1
ATOM 1022 N N . VAL A 1 131 ? 11.607 -1.407 -2.184 1.00 74.12 131 VAL A N 1
ATOM 1023 C CA . VAL A 1 131 ? 11.649 -0.152 -2.942 1.00 74.12 131 VAL A CA 1
ATOM 1024 C C . VAL A 1 131 ? 11.977 1.003 -2.002 1.00 74.12 131 VAL A C 1
ATOM 1026 O O . VAL A 1 131 ? 11.380 1.110 -0.928 1.00 74.12 131 VAL A O 1
ATOM 1029 N N . ASP A 1 132 ? 12.898 1.874 -2.412 1.00 75.44 132 ASP A N 1
ATOM 1030 C CA . ASP A 1 132 ? 13.229 3.088 -1.661 1.00 75.44 132 ASP A CA 1
ATOM 1031 C C . ASP A 1 132 ? 12.072 4.097 -1.681 1.00 75.44 132 ASP A C 1
ATOM 1033 O O . ASP A 1 132 ? 11.391 4.248 -2.700 1.00 75.44 132 ASP A O 1
ATOM 1037 N N . LYS A 1 133 ? 11.866 4.859 -0.592 1.00 73.81 133 LYS A N 1
ATOM 1038 C CA . LYS A 1 133 ? 10.752 5.831 -0.487 1.00 73.81 133 LYS A CA 1
ATOM 1039 C C . LYS A 1 133 ? 10.621 6.776 -1.680 1.00 73.81 133 LYS A C 1
ATOM 1041 O O . LYS A 1 133 ? 9.512 7.002 -2.152 1.00 73.81 133 LYS A O 1
ATOM 1046 N N . ASN A 1 134 ? 11.730 7.341 -2.156 1.00 70.19 134 ASN A N 1
ATOM 1047 C CA . ASN A 1 134 ? 11.718 8.373 -3.198 1.00 70.19 134 ASN A CA 1
ATOM 1048 C C . ASN A 1 134 ? 11.242 7.789 -4.532 1.00 70.19 134 ASN A C 1
ATOM 1050 O O . ASN A 1 134 ? 10.617 8.467 -5.343 1.00 70.19 134 ASN A O 1
ATOM 1054 N N . VAL A 1 135 ? 11.516 6.503 -4.728 1.00 73.12 135 VAL A N 1
ATOM 1055 C CA . VAL A 1 135 ? 11.121 5.748 -5.906 1.00 73.12 135 VAL A CA 1
ATOM 1056 C C . VAL A 1 135 ? 9.664 5.350 -5.746 1.00 73.12 135 VAL A C 1
ATOM 1058 O O . VAL A 1 135 ? 8.862 5.711 -6.593 1.00 73.12 135 VAL A O 1
ATOM 1061 N N . PHE A 1 136 ? 9.295 4.705 -4.635 1.00 76.31 136 PHE A N 1
ATOM 1062 C CA . PHE A 1 136 ? 7.923 4.264 -4.374 1.00 76.31 136 PHE A CA 1
ATOM 1063 C C . PHE A 1 136 ? 6.912 5.401 -4.538 1.00 76.31 136 PHE A C 1
ATOM 1065 O O . PHE A 1 136 ? 5.979 5.278 -5.326 1.00 76.31 136 PHE A O 1
ATOM 1072 N N . LEU A 1 137 ? 7.141 6.537 -3.872 1.00 77.06 137 LEU A N 1
ATOM 1073 C CA . LEU A 1 137 ? 6.256 7.696 -3.959 1.00 77.06 137 LEU A CA 1
ATOM 1074 C C . LEU A 1 137 ? 6.108 8.198 -5.401 1.00 77.06 137 LEU A C 1
ATOM 1076 O O . LEU A 1 137 ? 5.016 8.564 -5.796 1.00 77.06 137 LEU A O 1
ATOM 1080 N N . SER A 1 138 ? 7.150 8.161 -6.228 1.00 73.75 138 SER A N 1
ATOM 1081 C CA . SER A 1 138 ? 7.060 8.656 -7.611 1.00 73.75 138 SER A CA 1
ATOM 1082 C C . SER A 1 138 ? 6.131 7.828 -8.515 1.00 73.75 138 SER A C 1
ATOM 1084 O O . SER A 1 138 ? 5.765 8.291 -9.593 1.00 73.75 138 SER A O 1
ATOM 1086 N N . TYR A 1 139 ? 5.749 6.616 -8.096 1.00 73.75 139 TYR A N 1
ATOM 1087 C CA . TYR A 1 139 ? 4.909 5.707 -8.882 1.00 73.75 139 TYR A CA 1
ATOM 1088 C C . TYR A 1 139 ? 3.572 5.371 -8.219 1.00 73.75 139 TYR A C 1
ATOM 1090 O O . TYR A 1 139 ? 2.791 4.640 -8.821 1.00 73.75 139 TYR A O 1
ATOM 1098 N N . VAL A 1 140 ? 3.284 5.854 -7.011 1.00 76.69 140 VAL A N 1
ATOM 1099 C CA . VAL A 1 140 ? 2.051 5.502 -6.291 1.00 76.69 140 VAL A CA 1
ATOM 1100 C C . VAL A 1 140 ? 0.960 6.507 -6.599 1.00 76.69 140 VAL A C 1
ATOM 1102 O O . VAL A 1 140 ? 1.141 7.698 -6.415 1.00 76.69 140 VAL A O 1
ATOM 1105 N N . GLN A 1 141 ? -0.200 6.024 -7.023 1.00 75.50 141 GLN A N 1
ATOM 1106 C CA . GLN A 1 141 ? -1.368 6.878 -7.197 1.00 75.50 141 GLN A CA 1
ATOM 1107 C C . GLN A 1 141 ? -2.203 6.909 -5.914 1.00 75.50 141 GLN A C 1
ATOM 1109 O O . GLN A 1 141 ? -2.321 7.934 -5.243 1.00 75.50 141 GLN A O 1
ATOM 1114 N N . ASP A 1 142 ? -2.731 5.738 -5.566 1.00 81.06 142 ASP A N 1
ATOM 1115 C CA . ASP A 1 142 ? -3.646 5.528 -4.456 1.00 81.06 142 ASP A CA 1
ATOM 1116 C C . ASP A 1 142 ? -3.168 4.326 -3.638 1.00 81.06 142 ASP A C 1
ATOM 1118 O O . ASP A 1 142 ? -2.585 3.379 -4.173 1.00 81.06 142 ASP A O 1
ATOM 1122 N N . VAL A 1 143 ? -3.457 4.341 -2.344 1.00 85.88 143 VAL A N 1
ATOM 1123 C CA . VAL A 1 143 ? -3.282 3.203 -1.447 1.00 85.88 143 VAL A CA 1
ATOM 1124 C C . VAL A 1 143 ? -4.615 2.918 -0.775 1.00 85.88 143 VAL A C 1
ATOM 1126 O O . VAL A 1 143 ? -5.230 3.821 -0.220 1.00 85.88 143 VAL A O 1
ATOM 1129 N N . ILE A 1 144 ? -5.057 1.667 -0.824 1.00 88.44 144 ILE A N 1
ATOM 1130 C CA . ILE A 1 144 ? -6.223 1.176 -0.094 1.00 88.44 144 ILE A CA 1
ATOM 1131 C C . ILE A 1 144 ? -5.715 0.405 1.117 1.00 88.44 144 ILE A C 1
ATOM 1133 O O . ILE A 1 144 ? -4.837 -0.444 0.969 1.00 88.44 144 ILE A O 1
ATOM 1137 N N . PHE A 1 145 ? -6.264 0.662 2.296 1.00 90.62 145 PHE A N 1
ATOM 1138 C CA . PHE A 1 145 ? -6.029 -0.162 3.479 1.00 90.62 145 PHE A CA 1
ATOM 1139 C C . PHE A 1 145 ? -7.328 -0.457 4.215 1.00 90.62 145 PHE A C 1
ATOM 1141 O O . PHE A 1 145 ? -8.305 0.269 4.070 1.00 90.62 145 PHE A O 1
ATOM 1148 N N . GLY A 1 146 ? -7.327 -1.542 4.977 1.00 88.44 146 GLY A N 1
ATOM 1149 C CA . GLY A 1 146 ? -8.463 -2.006 5.767 1.00 88.44 146 GLY A CA 1
ATOM 1150 C C . GLY A 1 146 ? -8.103 -3.294 6.495 1.00 88.44 146 GLY A C 1
ATOM 1151 O O . GLY A 1 146 ? -6.927 -3.669 6.545 1.00 88.44 146 GLY A O 1
ATOM 1152 N N . HIS A 1 147 ? -9.101 -3.982 7.040 1.00 90.38 147 HIS A N 1
ATOM 1153 C CA . HIS A 1 147 ? -8.901 -5.265 7.714 1.00 90.38 147 HIS A CA 1
ATOM 1154 C C . HIS A 1 147 ? -10.026 -6.263 7.416 1.00 90.38 147 HIS A C 1
ATOM 1156 O O . HIS A 1 147 ? -11.156 -5.861 7.143 1.00 90.38 147 HIS A O 1
ATOM 1162 N N . PHE A 1 148 ? -9.698 -7.557 7.460 1.00 88.00 148 PHE A N 1
ATOM 1163 C CA . PHE A 1 148 ? -10.651 -8.672 7.391 1.00 88.00 148 PHE A CA 1
ATOM 1164 C C . PHE A 1 148 ? -10.941 -9.245 8.779 1.00 88.00 148 PHE A C 1
ATOM 1166 O O . PHE A 1 148 ? -9.974 -9.386 9.565 1.00 88.00 148 PHE A O 1
#

Foldseek 3Di:
DPVPLVVVQVVLCCVCVVVPWPLKEKEFEPDPDPDDRDDHDPPYHYHYDDFLVRVVVVQCVRADDPQKWKKFFFAFDLPDPVFKDWPDDPPDPGDDRPDGTDIWTFPDQDPVQRWTWTWGDDPVDITTMIGHTVSRSVTTGMMIMTGD

Radius of gyration: 15.09 Å; chains: 1; bounding box: 39×37×34 Å

pLDDT: mean 71.21, std 16.14, range [32.75, 91.62]

Secondary structure (DSSP, 8-state):
--SSHHHHHHHHHIIIIIT--EEEEEEEE----SSPPPPPPTTPEEEEESSHHHHHHHHHHHS-STTEEEEEEE-TT---TTSEEE-PPTT-SS-----S-EEEEEEEEETTTTEEEEEEE-SS-EEEEEEEHHHHHHHEEEEEEEE-

Organism: NCBI:txid2200907